Protein AF-A0A967Q6S0-F1 (afdb_monomer)

Solvent-accessible surface area (backbone atoms only — not comparable to full-atom values): 9425 Å² total; per-residue (Å²): 132,86,80,60,53,77,45,54,29,38,46,71,58,96,88,41,61,43,60,38,32,28,33,39,45,99,84,33,24,59,42,81,53,91,55,53,93,46,68,92,48,35,90,38,50,66,50,66,52,70,75,51,29,34,39,37,32,68,74,73,62,86,77,75,73,92,55,101,46,37,41,28,40,37,78,91,48,80,71,39,47,40,70,60,52,51,52,62,31,48,76,73,75,45,47,75,29,26,49,67,69,97,67,92,68,87,41,47,66,35,45,28,21,41,53,36,60,37,92,80,48,49,70,67,55,56,49,50,49,51,50,51,52,48,52,51,55,47,57,64,45,51,64,51,51,58,47,55,50,54,57,71,67,56,74,80,80,76,81,80,129

Mean predicted aligned error: 9.99 Å

Structure (mmCIF, N/CA/C/O backbone):
data_AF-A0A967Q6S0-F1
#
_entry.id   AF-A0A967Q6S0-F1
#
loop_
_atom_site.group_PDB
_atom_site.id
_atom_site.type_symbol
_atom_site.label_atom_id
_atom_site.label_alt_id
_atom_site.label_comp_id
_atom_site.label_asym_id
_atom_site.label_entity_id
_atom_site.label_seq_id
_atom_site.pdbx_PDB_ins_code
_atom_site.Cartn_x
_atom_site.Cartn_y
_atom_site.Cartn_z
_atom_site.occupancy
_atom_site.B_iso_or_equiv
_atom_site.auth_seq_id
_atom_site.auth_comp_id
_atom_site.auth_asym_id
_atom_site.auth_atom_id
_atom_site.pdbx_PDB_model_num
ATOM 1 N N . MET A 1 1 ? 17.896 -11.745 -12.956 1.00 46.12 1 MET A N 1
ATOM 2 C CA . MET A 1 1 ? 16.454 -11.472 -13.146 1.00 46.12 1 MET A CA 1
ATOM 3 C C . MET A 1 1 ? 16.005 -10.560 -12.016 1.00 46.12 1 MET A C 1
ATOM 5 O O . MET A 1 1 ? 16.329 -10.856 -10.870 1.00 46.12 1 MET A O 1
ATOM 9 N N . ALA A 1 2 ? 15.384 -9.418 -12.324 1.00 49.06 2 ALA A N 1
ATOM 10 C CA . ALA A 1 2 ? 14.895 -8.501 -11.297 1.00 49.06 2 ALA A CA 1
ATOM 11 C C . ALA A 1 2 ? 13.760 -9.174 -10.514 1.00 49.06 2 ALA A C 1
ATOM 13 O O . ALA A 1 2 ? 12.850 -9.763 -11.088 1.00 49.06 2 ALA A O 1
ATOM 14 N N . GLU A 1 3 ? 13.842 -9.114 -9.192 1.00 55.25 3 GLU A N 1
ATOM 15 C CA . GLU A 1 3 ? 12.742 -9.519 -8.332 1.00 55.25 3 GLU A CA 1
ATOM 16 C C . GLU A 1 3 ? 11.605 -8.503 -8.453 1.00 55.25 3 GLU A C 1
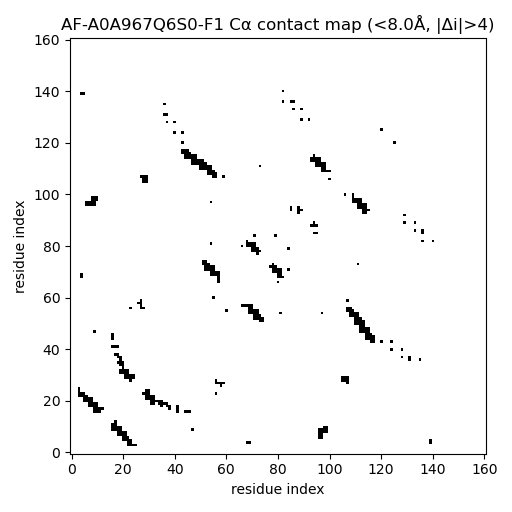ATOM 18 O O . GLU A 1 3 ? 11.838 -7.303 -8.616 1.00 55.25 3 GLU A O 1
ATOM 23 N N . PRO A 1 4 ? 10.378 -9.011 -8.402 1.00 66.56 4 PRO A N 1
ATOM 24 C CA . PRO A 1 4 ? 9.165 -8.281 -8.719 1.00 66.56 4 PRO A CA 1
ATOM 25 C C . PRO A 1 4 ? 8.835 -7.206 -7.676 1.00 66.56 4 PRO A C 1
ATOM 27 O O . PRO A 1 4 ? 9.082 -7.363 -6.480 1.00 66.56 4 PRO A O 1
ATOM 30 N N . VAL A 1 5 ? 8.160 -6.145 -8.095 1.00 74.62 5 VAL A N 1
ATOM 31 C CA . VAL A 1 5 ? 7.620 -5.147 -7.162 1.00 74.62 5 VAL A CA 1
ATOM 32 C C . VAL A 1 5 ? 6.486 -5.757 -6.361 1.00 74.62 5 VAL A C 1
ATOM 34 O O . VAL A 1 5 ? 5.650 -6.452 -6.930 1.00 74.62 5 VAL A O 1
ATOM 37 N N . ARG A 1 6 ? 6.411 -5.454 -5.062 1.00 82.50 6 ARG A N 1
ATOM 38 C CA . ARG A 1 6 ? 5.273 -5.828 -4.219 1.00 82.50 6 ARG A CA 1
ATOM 39 C C . ARG A 1 6 ? 4.467 -4.600 -3.817 1.00 82.50 6 ARG A C 1
ATOM 41 O O . ARG A 1 6 ? 5.027 -3.588 -3.405 1.00 82.50 6 ARG A O 1
ATOM 48 N N . VAL A 1 7 ? 3.147 -4.690 -3.949 1.00 83.94 7 VAL A N 1
ATOM 49 C CA . VAL A 1 7 ? 2.216 -3.585 -3.683 1.00 83.94 7 VAL A CA 1
ATOM 50 C C . VAL A 1 7 ? 1.045 -4.068 -2.821 1.00 83.94 7 VAL A C 1
ATOM 52 O O . VAL A 1 7 ? 0.475 -5.120 -3.116 1.00 83.94 7 VAL A O 1
ATOM 55 N N . PRO A 1 8 ? 0.648 -3.346 -1.758 1.00 88.06 8 PRO A N 1
ATOM 56 C CA . PRO A 1 8 ? -0.565 -3.633 -1.026 1.00 88.06 8 PRO A CA 1
ATOM 57 C C . PRO A 1 8 ? -1.776 -3.127 -1.812 1.00 88.06 8 PRO A C 1
ATOM 59 O O . PRO A 1 8 ? -1.877 -1.948 -2.159 1.00 88.06 8 PRO A O 1
ATOM 62 N N . VAL A 1 9 ? -2.708 -4.036 -2.057 1.00 87.62 9 VAL A N 1
ATOM 63 C CA . VAL A 1 9 ? -3.952 -3.816 -2.784 1.00 87.62 9 VAL A CA 1
ATOM 64 C C . VAL A 1 9 ? -5.123 -3.995 -1.828 1.00 87.62 9 VAL A C 1
ATOM 66 O O . VAL A 1 9 ? -5.226 -5.006 -1.131 1.00 87.62 9 VAL A O 1
ATOM 69 N N . TYR A 1 10 ? -5.998 -3.002 -1.790 1.00 89.50 10 TYR A N 1
ATOM 70 C CA . TYR A 1 10 ? -7.296 -3.052 -1.152 1.00 89.50 10 TYR A CA 1
ATOM 71 C C . TYR A 1 10 ? -8.322 -3.685 -2.082 1.00 89.50 10 TYR A C 1
ATOM 73 O O . TYR A 1 10 ? -8.421 -3.337 -3.259 1.00 89.50 10 TYR A O 1
ATOM 81 N N . SER A 1 11 ? -9.107 -4.591 -1.511 1.00 87.19 11 SER A N 1
ATOM 82 C CA . SER A 1 11 ? -10.282 -5.163 -2.152 1.00 87.19 11 SER A CA 1
ATOM 83 C C . SER A 1 11 ? -11.403 -5.299 -1.130 1.00 87.19 11 SER A C 1
ATOM 85 O O . SER A 1 11 ? -11.166 -5.630 0.040 1.00 87.19 11 SER A O 1
ATOM 87 N N . GLU A 1 12 ? -12.628 -5.057 -1.577 1.00 85.69 12 GLU A N 1
ATOM 88 C CA . GLU A 1 12 ? -13.829 -5.239 -0.778 1.00 85.69 12 GLU A CA 1
ATOM 89 C C . GLU A 1 12 ? -14.668 -6.349 -1.400 1.00 85.69 12 GLU A C 1
ATOM 91 O O . GLU A 1 12 ? -15.132 -6.246 -2.534 1.00 85.69 12 GLU A O 1
ATOM 96 N N . ARG A 1 13 ? -14.853 -7.446 -0.662 1.00 80.44 13 ARG A N 1
ATOM 97 C CA . ARG A 1 13 ? -15.662 -8.578 -1.124 1.00 80.44 13 ARG A CA 1
ATOM 98 C C . ARG A 1 13 ? -16.766 -8.843 -0.122 1.00 80.44 13 ARG A C 1
ATOM 100 O O . ARG A 1 13 ? -16.487 -9.093 1.047 1.00 80.44 13 ARG A O 1
ATOM 107 N N . ASN A 1 14 ? -18.014 -8.811 -0.586 1.00 80.56 14 ASN A N 1
ATOM 108 C CA . ASN A 1 14 ? -19.206 -8.970 0.254 1.00 80.56 14 ASN A CA 1
ATOM 109 C C . ASN A 1 14 ? -19.240 -7.977 1.438 1.00 80.56 14 ASN A C 1
ATOM 111 O O . ASN A 1 14 ? -19.596 -8.362 2.550 1.00 80.56 14 ASN A O 1
ATOM 115 N N . GLY A 1 15 ? -18.805 -6.728 1.225 1.00 78.94 15 GLY A N 1
ATOM 116 C CA . GLY A 1 15 ? -18.762 -5.699 2.274 1.00 78.94 15 GLY A CA 1
ATOM 117 C C . GLY A 1 15 ? -17.651 -5.884 3.315 1.00 78.94 15 GLY A C 1
ATOM 118 O O . GLY A 1 15 ? -17.676 -5.257 4.371 1.00 78.94 15 GLY A O 1
ATOM 119 N N . MET A 1 16 ? -16.699 -6.794 3.073 1.00 82.12 16 MET A N 1
ATOM 120 C CA . MET A 1 16 ? -15.567 -7.018 3.968 1.00 82.12 16 MET A CA 1
ATOM 121 C C . MET A 1 16 ? -14.286 -6.432 3.367 1.00 82.12 16 MET A C 1
ATOM 123 O O . MET A 1 16 ? -13.821 -6.937 2.337 1.00 82.12 16 MET A O 1
ATOM 127 N N . PRO A 1 17 ? -13.676 -5.420 4.015 1.00 85.31 17 PRO A N 1
ATOM 128 C CA . PRO A 1 17 ? -12.412 -4.863 3.566 1.00 85.31 17 PRO A CA 1
ATOM 129 C C . PRO A 1 17 ? -11.283 -5.871 3.769 1.00 85.31 17 PRO A C 1
ATOM 131 O O . PRO A 1 17 ? -11.165 -6.528 4.810 1.00 85.31 17 PRO A O 1
ATOM 134 N N . SER A 1 18 ? -10.410 -5.969 2.775 1.00 84.25 18 SER A N 1
ATOM 135 C CA . SER A 1 18 ? -9.246 -6.842 2.826 1.00 84.25 18 SER A CA 1
ATOM 136 C C . SER A 1 18 ? -8.051 -6.221 2.116 1.00 84.25 18 SER A C 1
ATOM 138 O O . SER A 1 18 ? -8.194 -5.484 1.143 1.00 84.25 18 SER A O 1
ATOM 140 N N . LEU A 1 19 ? -6.860 -6.515 2.640 1.00 85.69 19 LEU A N 1
ATOM 141 C CA . LEU A 1 19 ? -5.590 -6.104 2.054 1.00 85.69 19 LEU A CA 1
ATOM 142 C C . LEU A 1 19 ? -4.827 -7.336 1.580 1.00 85.69 19 LEU A C 1
ATOM 144 O O . LEU A 1 19 ? -4.632 -8.300 2.329 1.00 85.69 19 LEU A O 1
ATOM 148 N N . HIS A 1 20 ? -4.385 -7.282 0.336 1.00 85.50 20 HIS A N 1
ATOM 149 C CA . HIS A 1 20 ? -3.622 -8.316 -0.345 1.00 85.50 20 HIS A CA 1
ATOM 150 C C . HIS A 1 20 ? -2.307 -7.740 -0.839 1.00 85.50 20 HIS A C 1
ATOM 152 O O . HIS A 1 20 ? -2.194 -6.535 -1.022 1.00 85.50 20 HIS A O 1
ATOM 158 N N . ILE A 1 21 ? -1.311 -8.591 -1.055 1.00 85.81 21 ILE A N 1
ATOM 159 C CA . ILE A 1 21 ? -0.087 -8.178 -1.736 1.00 85.81 21 ILE A CA 1
ATOM 160 C C . ILE A 1 21 ? -0.178 -8.640 -3.181 1.00 85.81 21 ILE A C 1
ATOM 162 O O . ILE A 1 21 ? -0.526 -9.787 -3.452 1.00 85.81 21 ILE A O 1
ATOM 166 N N . PHE A 1 22 ? 0.097 -7.737 -4.110 1.00 84.94 22 PHE A N 1
ATOM 167 C CA . PHE A 1 22 ? 0.273 -8.056 -5.517 1.00 84.94 22 PHE A CA 1
ATOM 168 C C . PHE A 1 22 ? 1.750 -7.927 -5.864 1.00 84.94 22 PHE A C 1
ATOM 170 O O . PHE A 1 22 ? 2.485 -7.168 -5.235 1.00 84.94 22 PHE A O 1
ATOM 177 N N . ARG A 1 23 ? 2.170 -8.704 -6.852 1.00 85.44 23 ARG A N 1
ATOM 178 C CA . ARG A 1 23 ? 3.525 -8.829 -7.360 1.00 85.44 23 ARG A CA 1
ATOM 179 C C . ARG A 1 23 ? 3.532 -8.392 -8.823 1.00 85.44 23 ARG A C 1
ATOM 181 O O . ARG A 1 23 ? 2.720 -8.898 -9.589 1.00 85.44 23 ARG A O 1
ATOM 188 N N . GLU A 1 24 ? 4.446 -7.513 -9.216 1.00 80.06 24 GLU A N 1
ATOM 189 C CA . GLU A 1 24 ? 4.679 -7.197 -10.629 1.00 80.06 24 GLU A CA 1
ATOM 190 C C . GLU A 1 24 ? 5.310 -8.404 -11.347 1.00 80.06 24 GLU A C 1
ATOM 192 O O . GLU A 1 24 ? 6.270 -9.002 -10.860 1.00 80.06 24 GLU A O 1
ATOM 197 N N . THR A 1 25 ? 4.757 -8.813 -12.478 1.00 80.56 25 THR A N 1
ATOM 198 C CA . THR A 1 25 ? 5.232 -9.923 -13.309 1.00 80.56 25 THR A CA 1
ATOM 199 C C . THR A 1 25 ? 6.146 -9.420 -14.427 1.00 80.56 25 THR A C 1
ATOM 201 O O . THR A 1 25 ? 6.282 -8.221 -14.665 1.00 80.56 25 THR A O 1
ATOM 204 N N . GLU A 1 26 ? 6.822 -10.344 -15.112 1.00 74.69 26 GLU A N 1
ATOM 205 C CA . GLU A 1 26 ? 7.812 -10.021 -16.153 1.00 74.69 26 GLU A CA 1
ATOM 206 C C . GLU A 1 26 ? 7.214 -9.352 -17.400 1.00 74.69 26 GLU A C 1
ATOM 208 O O . GLU A 1 26 ? 7.959 -8.792 -18.195 1.00 74.69 26 GLU A O 1
ATOM 213 N N . ASP A 1 27 ? 5.892 -9.381 -17.559 1.00 71.38 27 ASP A N 1
ATOM 214 C CA . ASP A 1 27 ? 5.128 -8.707 -18.615 1.00 71.38 27 ASP A CA 1
ATOM 215 C C . ASP A 1 27 ? 4.599 -7.320 -18.188 1.00 71.38 27 ASP A C 1
ATOM 217 O O . ASP A 1 27 ? 3.786 -6.722 -18.895 1.00 71.38 27 ASP A O 1
ATOM 221 N N . GLY A 1 28 ? 5.015 -6.814 -17.018 1.00 68.31 28 GLY A N 1
ATOM 222 C CA . GLY A 1 28 ? 4.623 -5.489 -16.528 1.00 68.31 28 GLY A CA 1
ATOM 223 C C . GLY A 1 28 ? 3.200 -5.433 -15.969 1.00 68.31 28 GLY A C 1
ATOM 224 O O . GLY A 1 28 ? 2.597 -4.358 -15.905 1.00 68.31 28 GLY A O 1
ATOM 225 N N . THR A 1 29 ? 2.643 -6.581 -15.578 1.00 75.25 29 THR A N 1
ATOM 226 C CA . THR A 1 29 ? 1.322 -6.664 -14.940 1.00 75.25 29 THR A CA 1
ATOM 227 C C . THR A 1 29 ? 1.422 -6.975 -13.454 1.00 75.25 29 THR A C 1
ATOM 229 O O . THR A 1 29 ? 2.488 -7.320 -12.961 1.00 75.25 29 THR A O 1
ATOM 232 N N . PHE A 1 30 ? 0.338 -6.804 -12.694 1.00 77.75 30 PHE A N 1
ATOM 233 C CA . PHE A 1 30 ? 0.318 -7.116 -11.262 1.00 77.75 30 PHE A CA 1
ATOM 234 C C . PHE A 1 30 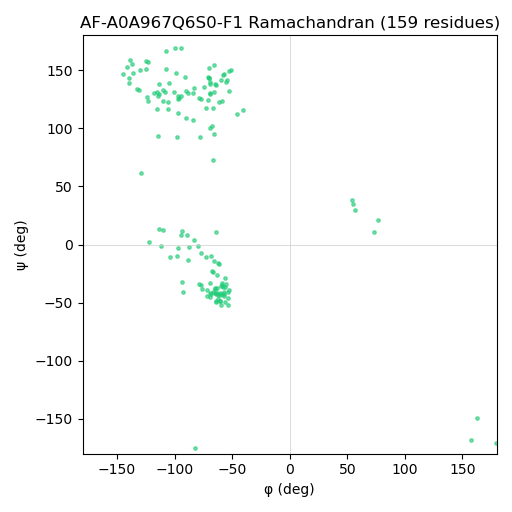? -0.552 -8.341 -10.970 1.00 77.75 30 PHE A C 1
ATOM 236 O O . PHE A 1 30 ? -1.750 -8.343 -11.247 1.00 77.75 30 PHE A O 1
ATOM 243 N N . ALA A 1 31 ? 0.036 -9.359 -10.340 1.00 81.06 31 ALA A N 1
ATOM 244 C CA . ALA A 1 31 ? -0.637 -10.591 -9.942 1.00 81.06 31 ALA A CA 1
ATOM 245 C C . ALA A 1 31 ? -0.721 -10.723 -8.415 1.00 81.06 31 ALA A C 1
ATOM 247 O O . ALA A 1 31 ? 0.241 -10.461 -7.695 1.00 81.06 31 ALA A O 1
ATOM 248 N N . ARG A 1 32 ? -1.866 -11.174 -7.900 1.00 82.56 32 ARG A N 1
ATOM 249 C CA . ARG A 1 32 ? -2.074 -11.402 -6.464 1.00 82.56 32 ARG A CA 1
ATOM 250 C C . ARG A 1 32 ? -1.153 -12.501 -5.920 1.00 82.56 32 ARG A C 1
ATOM 252 O O . ARG A 1 32 ? -1.031 -13.566 -6.519 1.00 82.56 32 ARG A O 1
ATOM 259 N N . THR A 1 33 ? -0.572 -12.283 -4.743 1.00 82.94 33 THR A N 1
ATOM 260 C CA . THR A 1 33 ? 0.218 -13.285 -4.014 1.00 82.94 33 THR A CA 1
ATOM 261 C C . THR A 1 33 ? -0.598 -13.962 -2.906 1.00 82.94 33 THR A C 1
ATOM 263 O O . THR A 1 33 ? -1.702 -13.537 -2.550 1.00 82.94 33 THR A O 1
ATOM 266 N N . ALA A 1 34 ? -0.044 -15.035 -2.334 1.00 79.06 34 ALA A N 1
ATOM 267 C CA . ALA A 1 34 ? -0.600 -15.691 -1.149 1.00 79.06 34 ALA A CA 1
ATOM 268 C C . ALA A 1 34 ? -0.303 -14.932 0.162 1.00 79.06 34 ALA A C 1
ATOM 270 O O . ALA A 1 34 ? -0.828 -15.299 1.215 1.00 79.06 34 ALA A O 1
ATOM 271 N N . GLU A 1 35 ? 0.525 -13.882 0.125 1.00 78.06 35 GLU A N 1
ATOM 272 C CA . GLU A 1 35 ? 0.930 -13.138 1.316 1.00 78.06 35 GLU A CA 1
ATOM 273 C C . GLU A 1 35 ? -0.249 -12.337 1.889 1.00 78.06 35 GLU A C 1
ATOM 275 O O . GLU A 1 35 ? -0.935 -11.585 1.192 1.00 78.06 35 GLU A O 1
ATOM 280 N N . GLN A 1 36 ? -0.475 -12.479 3.198 1.00 74.00 36 GLN A N 1
ATOM 281 C CA . GLN A 1 36 ? -1.513 -11.747 3.930 1.00 74.00 36 GLN A CA 1
ATOM 282 C C . GLN A 1 36 ? -0.943 -11.080 5.192 1.00 74.00 36 GLN A C 1
ATOM 284 O O . GLN A 1 36 ? -1.386 -11.385 6.305 1.00 74.00 36 GLN A O 1
ATOM 289 N N . PRO A 1 37 ? 0.018 -10.147 5.055 1.00 70.62 37 PRO A N 1
ATOM 290 C CA . PRO A 1 37 ? 0.678 -9.516 6.202 1.00 70.62 37 PRO A CA 1
ATOM 291 C C . PRO A 1 37 ? -0.292 -8.730 7.104 1.00 70.62 37 PRO A C 1
ATOM 293 O O . PRO A 1 37 ? 0.018 -8.460 8.262 1.00 70.62 37 PRO A O 1
ATOM 296 N N . PHE A 1 38 ? -1.493 -8.412 6.606 1.00 75.62 38 PHE A N 1
ATOM 297 C CA . PHE A 1 38 ? -2.498 -7.599 7.296 1.00 75.62 38 PHE A CA 1
ATOM 298 C C . PHE A 1 38 ? -3.745 -8.377 7.753 1.00 75.62 38 PHE A C 1
ATOM 300 O O . PHE A 1 38 ? -4.735 -7.763 8.152 1.00 75.62 38 PHE A O 1
ATOM 307 N N . ARG A 1 39 ? -3.731 -9.720 7.732 1.00 74.88 39 ARG A N 1
ATOM 308 C CA . ARG A 1 39 ? -4.918 -10.552 8.030 1.00 74.88 39 ARG A CA 1
ATOM 309 C C . ARG A 1 39 ? -5.583 -10.223 9.374 1.00 74.88 39 ARG A C 1
ATOM 311 O O . ARG A 1 39 ? -6.806 -10.178 9.454 1.00 74.88 39 ARG A O 1
ATOM 318 N N . GLY A 1 40 ? -4.784 -9.969 10.413 1.00 74.06 40 GLY A N 1
ATOM 319 C CA . GLY A 1 40 ? -5.264 -9.632 11.761 1.00 74.06 40 GLY A CA 1
ATOM 320 C C . GLY A 1 40 ? -5.705 -8.176 11.948 1.00 74.06 40 GLY A C 1
ATOM 321 O O . GLY A 1 40 ? -6.111 -7.800 13.041 1.00 74.06 40 GLY A O 1
ATOM 322 N N . LEU A 1 41 ? -5.601 -7.345 10.910 1.00 75.94 41 LEU A N 1
ATOM 323 C CA . LEU A 1 41 ? -5.890 -5.910 10.970 1.00 75.94 41 LEU A CA 1
ATOM 324 C C . LEU A 1 41 ? -7.136 -5.524 10.164 1.00 75.94 41 LEU A C 1
ATOM 326 O O . LEU A 1 41 ? -7.542 -4.366 10.208 1.00 75.94 41 LEU A O 1
ATOM 330 N N . LYS A 1 42 ? -7.780 -6.489 9.491 1.00 78.06 42 LYS A N 1
ATOM 331 C CA . LYS A 1 42 ? -8.990 -6.274 8.679 1.00 78.06 42 LYS A CA 1
ATOM 332 C C . LYS A 1 42 ? -10.103 -5.552 9.445 1.00 78.06 42 LYS A C 1
ATOM 334 O O . LYS A 1 42 ? -10.721 -4.639 8.916 1.00 78.06 42 LYS A O 1
ATOM 339 N N . ASP A 1 43 ? -10.292 -5.884 10.724 1.00 82.69 43 ASP A N 1
ATOM 340 C CA . ASP A 1 43 ? -11.398 -5.355 11.531 1.00 82.69 43 ASP A CA 1
ATOM 341 C C . ASP A 1 43 ? -11.192 -3.884 11.916 1.00 82.69 43 ASP A C 1
ATOM 343 O O . ASP A 1 43 ? -12.108 -3.245 12.432 1.00 82.69 43 ASP A O 1
ATOM 347 N N . GLN A 1 44 ? -9.992 -3.353 11.677 1.00 86.00 44 GLN A N 1
ATOM 348 C CA . GLN A 1 44 ? -9.598 -1.974 11.957 1.00 86.00 44 GLN A CA 1
ATOM 349 C C . GLN A 1 44 ? -9.689 -1.085 10.714 1.00 86.00 44 GLN A C 1
ATOM 351 O O . GLN A 1 44 ? -9.563 0.133 10.829 1.00 86.00 44 GLN A O 1
ATOM 356 N N . ILE A 1 45 ? -9.901 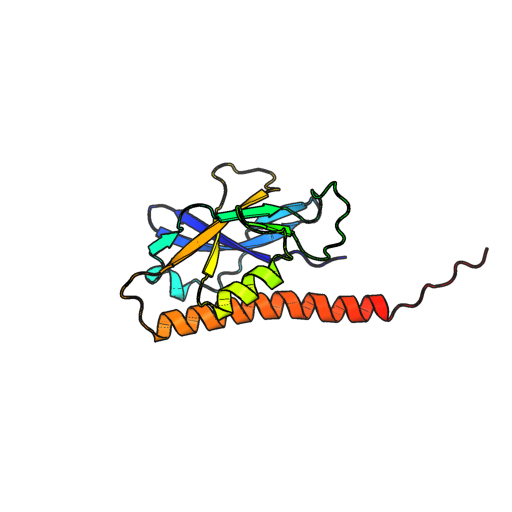-1.683 9.542 1.00 87.81 45 ILE A N 1
ATOM 357 C CA . ILE A 1 45 ? -10.055 -0.975 8.277 1.00 87.81 45 ILE A CA 1
ATOM 358 C C . ILE A 1 45 ? -11.512 -0.540 8.153 1.00 87.81 45 ILE A C 1
ATOM 360 O O . ILE A 1 45 ? -12.432 -1.325 8.377 1.00 87.81 45 ILE A O 1
ATOM 364 N N . GLU A 1 46 ? -11.705 0.733 7.834 1.00 89.94 46 GLU A N 1
ATOM 365 C CA . GLU A 1 46 ? -13.008 1.307 7.502 1.00 89.94 46 GLU A CA 1
ATOM 366 C C . GLU A 1 46 ? -13.243 1.254 5.993 1.00 89.94 46 GLU A C 1
ATOM 368 O O . GLU A 1 46 ? -14.324 0.888 5.553 1.00 89.94 46 GLU A O 1
ATOM 373 N N . GLY A 1 47 ? -12.204 1.537 5.206 1.00 89.62 47 GLY A N 1
ATOM 374 C CA . GLY A 1 47 ? -12.269 1.524 3.751 1.00 89.62 47 GLY A CA 1
ATOM 375 C C . GLY A 1 47 ? -11.093 2.273 3.142 1.00 89.62 47 GLY A C 1
ATOM 376 O O . GLY A 1 47 ? -10.007 2.335 3.725 1.00 89.62 47 GLY A O 1
ATOM 377 N N . ILE A 1 48 ? -11.322 2.872 1.980 1.00 91.94 48 ILE A N 1
ATOM 378 C CA . ILE A 1 48 ? -10.364 3.728 1.280 1.00 91.94 48 ILE A CA 1
ATOM 379 C C . ILE A 1 48 ? -10.988 5.094 0.987 1.00 91.94 48 ILE A C 1
ATOM 381 O O . ILE A 1 48 ? -12.204 5.216 0.877 1.00 91.94 48 ILE A O 1
ATOM 385 N N . GLY A 1 49 ? -10.156 6.131 0.913 1.00 89.38 49 GLY A N 1
ATOM 386 C CA . GLY A 1 49 ? -10.581 7.462 0.482 1.00 89.38 49 GLY A CA 1
ATOM 387 C C . GLY A 1 49 ? -10.624 7.615 -1.039 1.00 89.38 49 GLY A C 1
ATOM 388 O O . GLY A 1 49 ? -10.346 6.673 -1.784 1.00 89.38 49 GLY A O 1
ATOM 389 N N . GLU A 1 50 ? -10.906 8.841 -1.481 1.00 88.75 50 GLU A N 1
ATOM 390 C CA . GLU A 1 50 ? -10.786 9.262 -2.882 1.00 88.75 50 GLU A CA 1
ATOM 391 C C . GLU A 1 50 ? -9.400 8.916 -3.467 1.00 88.75 50 GLU A C 1
ATOM 393 O O . GLU A 1 50 ? -8.410 8.852 -2.718 1.00 88.75 50 GLU A O 1
ATOM 398 N N . PRO A 1 51 ? -9.310 8.660 -4.786 1.00 88.44 51 PRO A N 1
ATOM 399 C CA . PRO A 1 51 ? -8.030 8.455 -5.449 1.00 88.44 51 PRO A CA 1
ATOM 400 C C . PRO A 1 51 ? -7.157 9.702 -5.289 1.00 88.44 51 PRO A C 1
ATOM 402 O O . PRO A 1 51 ? -7.637 10.829 -5.310 1.00 88.44 51 PRO A O 1
ATOM 405 N N . VAL A 1 52 ? -5.860 9.485 -5.093 1.00 88.56 52 VAL A N 1
ATOM 406 C CA . VAL A 1 52 ? -4.866 10.559 -4.916 1.00 88.56 52 VAL A CA 1
ATOM 407 C C . VAL A 1 52 ? -3.743 10.494 -5.950 1.00 88.56 52 VAL A C 1
ATOM 409 O O . VAL A 1 52 ? -2.772 11.249 -5.867 1.00 88.56 52 VAL A O 1
ATOM 412 N N . GLY A 1 53 ? -3.823 9.542 -6.878 1.00 86.69 53 GLY A N 1
ATOM 413 C CA . GLY A 1 53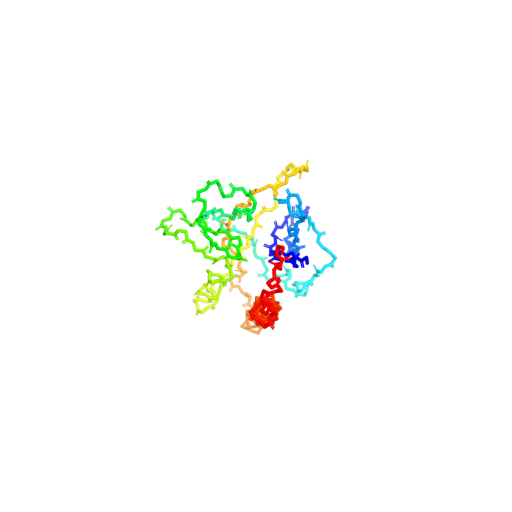 ? -2.811 9.289 -7.892 1.00 86.69 53 GLY A CA 1
ATOM 414 C C . GLY A 1 53 ? -2.870 7.876 -8.450 1.00 86.69 53 GLY A C 1
ATOM 415 O O . GLY A 1 53 ? -3.801 7.114 -8.185 1.00 86.69 53 GLY A O 1
ATOM 416 N N . GLU A 1 54 ? -1.830 7.508 -9.189 1.00 86.31 54 GLU A N 1
ATOM 417 C CA . GLU A 1 54 ? -1.708 6.193 -9.817 1.00 86.31 54 GLU A CA 1
ATOM 418 C C . GLU A 1 54 ? -0.299 5.621 -9.639 1.00 86.31 54 GLU A C 1
ATOM 420 O O . GLU A 1 54 ? 0.693 6.354 -9.605 1.00 86.31 54 GLU A O 1
ATOM 425 N N . LEU A 1 55 ? -0.216 4.295 -9.530 1.00 83.50 55 LEU A N 1
ATOM 426 C CA . LEU A 1 55 ? 1.016 3.539 -9.700 1.00 83.50 55 LEU A CA 1
ATOM 427 C C . LEU A 1 55 ? 1.076 3.005 -11.131 1.00 83.50 55 LEU A C 1
ATOM 429 O O . LEU A 1 55 ? 0.154 2.324 -11.589 1.00 83.50 55 LEU A O 1
ATOM 433 N N . ILE A 1 56 ? 2.189 3.282 -11.800 1.00 77.38 56 ILE A N 1
ATOM 434 C CA . ILE A 1 56 ? 2.477 2.826 -13.157 1.00 77.38 56 ILE A CA 1
ATOM 435 C C . ILE A 1 56 ? 3.574 1.758 -13.079 1.00 77.38 56 ILE A C 1
ATOM 437 O O . ILE A 1 56 ? 4.587 1.956 -12.401 1.00 77.38 56 ILE A O 1
ATOM 441 N N . SER A 1 57 ? 3.360 0.624 -13.757 1.00 71.12 57 SER A N 1
ATOM 442 C CA . SER A 1 57 ? 4.367 -0.438 -13.903 1.00 71.12 57 SER A CA 1
ATOM 443 C C . SER A 1 57 ? 5.692 0.111 -14.443 1.00 71.12 57 SER A C 1
ATOM 445 O O . SER A 1 57 ? 5.708 1.033 -15.263 1.00 71.12 57 SER A O 1
ATOM 447 N N . ARG A 1 58 ? 6.803 -0.519 -14.043 1.00 67.44 58 ARG A N 1
ATOM 448 C CA . ARG A 1 58 ? 8.152 -0.191 -14.532 1.00 67.44 58 ARG A CA 1
ATOM 449 C C . ARG A 1 58 ? 8.269 -0.278 -16.058 1.00 67.44 58 ARG A C 1
ATOM 451 O O . ARG A 1 58 ? 9.076 0.434 -16.640 1.00 67.44 58 ARG A O 1
ATOM 458 N N . GLN A 1 59 ? 7.480 -1.133 -16.710 1.00 61.56 59 GLN A N 1
ATOM 459 C CA . GLN A 1 59 ? 7.601 -1.406 -18.148 1.00 61.56 59 GLN A CA 1
ATOM 460 C C . GLN A 1 59 ? 6.788 -0.462 -19.045 1.00 61.56 59 GLN A C 1
ATOM 462 O O . GLN A 1 59 ? 6.994 -0.437 -20.256 1.00 61.56 59 GLN A O 1
ATOM 467 N N . SER A 1 60 ? 5.859 0.315 -18.479 1.00 53.69 60 SER A N 1
ATOM 468 C CA . SER A 1 60 ? 4.978 1.200 -19.256 1.00 53.69 60 SER A CA 1
ATOM 469 C C . SER A 1 60 ? 5.464 2.654 -19.318 1.00 53.69 60 SER A C 1
ATOM 471 O O . SER A 1 60 ? 4.816 3.469 -19.985 1.00 53.69 60 SER A O 1
ATOM 473 N N . ASP A 1 61 ? 6.560 3.006 -18.643 1.00 55.44 61 ASP A N 1
ATOM 474 C CA . ASP A 1 61 ? 7.109 4.362 -18.695 1.00 55.44 61 ASP A CA 1
ATOM 475 C C . ASP A 1 61 ? 7.888 4.572 -20.005 1.00 55.44 61 ASP A C 1
ATOM 477 O O . ASP A 1 61 ? 9.068 4.247 -20.129 1.00 55.44 61 ASP A O 1
ATOM 481 N N . ARG A 1 62 ? 7.194 5.096 -21.025 1.00 48.25 62 ARG A N 1
ATOM 482 C CA . ARG A 1 62 ? 7.776 5.442 -22.335 1.00 48.25 62 ARG A CA 1
ATOM 483 C C . ARG A 1 62 ? 8.753 6.623 -22.267 1.00 48.25 62 ARG A C 1
ATOM 485 O O . ARG A 1 62 ? 9.427 6.884 -23.258 1.00 48.25 62 ARG A O 1
ATOM 492 N N . GLU A 1 63 ? 8.840 7.339 -21.143 1.00 48.69 63 GLU A N 1
ATOM 493 C CA . GLU A 1 63 ? 9.642 8.564 -21.026 1.00 48.69 63 GLU A CA 1
ATOM 494 C C . GLU A 1 63 ? 11.066 8.353 -20.495 1.00 48.69 63 GLU A C 1
ATOM 496 O O . GLU A 1 63 ? 11.758 9.332 -20.232 1.00 48.69 63 GLU A O 1
ATOM 501 N N . SER A 1 64 ? 11.564 7.114 -20.401 1.00 43.47 64 SER A N 1
ATOM 502 C CA . SER A 1 64 ? 12.984 6.853 -20.083 1.00 43.47 64 SER A CA 1
ATOM 503 C C . SER A 1 64 ? 13.450 7.522 -18.779 1.00 43.47 64 SER A C 1
ATOM 505 O O . SER A 1 64 ? 14.582 7.991 -18.676 1.00 43.47 64 SER A O 1
ATOM 507 N N . ARG A 1 65 ? 12.578 7.619 -17.768 1.00 51.69 65 ARG A N 1
ATOM 508 C CA . ARG A 1 65 ? 12.994 8.050 -16.432 1.00 51.69 65 ARG A CA 1
ATOM 509 C C . ARG A 1 65 ? 13.520 6.811 -15.717 1.00 51.69 65 ARG A C 1
ATOM 511 O O . ARG A 1 65 ? 12.736 5.932 -15.375 1.00 51.69 65 ARG A O 1
ATOM 518 N N . GLU A 1 66 ? 14.837 6.712 -15.543 1.00 48.16 66 GLU A N 1
ATOM 519 C CA . GLU A 1 66 ? 15.508 5.573 -14.898 1.00 48.16 66 GLU A CA 1
ATOM 520 C C . GLU A 1 66 ? 15.165 5.485 -13.402 1.00 48.16 66 GLU A C 1
ATOM 522 O O . GLU A 1 66 ? 15.963 5.786 -12.515 1.00 48.16 66 GLU A O 1
ATOM 527 N N . TRP A 1 67 ? 13.944 5.070 -13.087 1.00 50.50 67 TRP A N 1
ATOM 528 C CA . TRP A 1 67 ? 13.586 4.649 -11.747 1.00 50.50 67 TRP A CA 1
ATOM 529 C C . TRP A 1 67 ? 13.685 3.128 -11.718 1.00 50.50 67 TRP A C 1
ATOM 531 O O . TRP A 1 67 ? 12.876 2.428 -12.318 1.00 50.50 67 TRP A O 1
ATOM 541 N N . GLY A 1 68 ? 14.634 2.584 -10.954 1.00 56.03 68 GLY A N 1
ATOM 542 C CA . GLY A 1 68 ? 14.714 1.139 -10.683 1.00 56.03 68 GLY A CA 1
ATOM 543 C C . GLY A 1 68 ? 13.511 0.573 -9.900 1.00 56.03 68 GLY A C 1
ATOM 544 O O . GLY A 1 68 ? 13.570 -0.557 -9.428 1.00 56.03 68 GLY A O 1
ATOM 545 N N . THR A 1 69 ? 12.436 1.356 -9.730 1.00 59.53 69 THR A N 1
ATOM 546 C CA . THR A 1 69 ? 11.204 1.091 -8.964 1.00 59.53 69 THR A CA 1
ATOM 547 C C . THR A 1 69 ? 10.002 1.651 -9.725 1.00 59.53 69 THR A C 1
ATOM 549 O O . THR A 1 69 ? 10.191 2.611 -10.467 1.00 59.53 69 THR A O 1
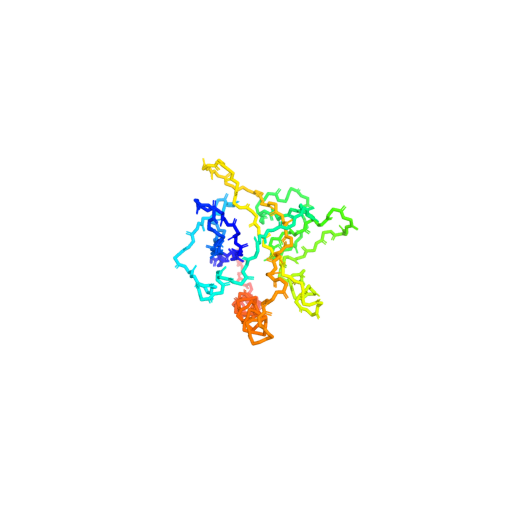ATOM 552 N N . PRO A 1 70 ? 8.779 1.112 -9.566 1.00 67.69 70 PRO A N 1
ATOM 553 C CA . PRO A 1 70 ? 7.631 1.658 -10.269 1.00 67.69 70 PRO A CA 1
ATOM 554 C C . PRO A 1 70 ? 7.325 3.072 -9.784 1.00 67.69 70 PRO A C 1
ATOM 556 O O . PRO A 1 70 ? 7.650 3.466 -8.653 1.00 67.69 70 PRO A O 1
ATOM 559 N N . THR A 1 71 ? 6.698 3.829 -10.673 1.00 73.56 71 THR A N 1
ATOM 560 C CA . THR A 1 71 ? 6.503 5.265 -10.514 1.00 73.56 71 THR A CA 1
ATOM 561 C C . THR A 1 71 ? 5.120 5.532 -9.944 1.00 73.56 71 THR A C 1
ATOM 563 O O . THR A 1 71 ? 4.113 5.116 -10.516 1.00 73.56 71 THR A O 1
ATOM 566 N N . VAL A 1 72 ? 5.064 6.257 -8.827 1.00 78.12 72 VAL A N 1
ATOM 567 C CA . VAL A 1 72 ? 3.820 6.868 -8.354 1.00 78.12 72 VAL A CA 1
ATOM 568 C C . VAL A 1 72 ? 3.710 8.256 -8.939 1.00 78.12 72 VAL A C 1
ATOM 570 O O . VAL A 1 72 ? 4.643 9.054 -8.821 1.00 78.12 72 VAL A O 1
ATOM 573 N N . VAL A 1 73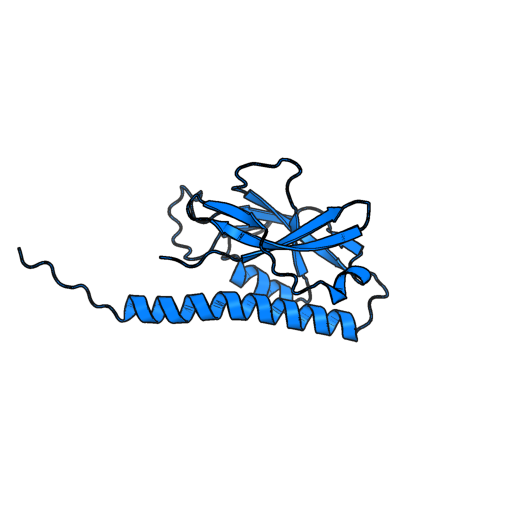 ? 2.543 8.558 -9.490 1.00 79.69 73 VAL A N 1
ATOM 574 C CA . VAL A 1 73 ? 2.158 9.893 -9.939 1.00 79.69 73 VAL A CA 1
ATOM 575 C C . VAL A 1 73 ? 1.002 10.368 -9.057 1.00 79.69 73 VAL A C 1
ATOM 577 O O . VAL A 1 73 ? -0.147 10.017 -9.325 1.00 79.69 73 VAL A O 1
ATOM 580 N N . PRO A 1 74 ? 1.272 11.101 -7.959 1.00 76.62 74 PRO A N 1
ATOM 581 C CA . PRO A 1 74 ? 0.215 11.719 -7.167 1.00 76.62 74 PRO A CA 1
ATOM 582 C C . PRO A 1 74 ? -0.401 12.891 -7.943 1.00 76.62 74 PRO A C 1
ATOM 584 O O . PRO A 1 74 ? 0.333 13.631 -8.591 1.00 76.62 74 PRO A O 1
ATOM 587 N N . GLU A 1 75 ? -1.711 13.116 -7.829 1.00 72.69 75 GLU A N 1
ATOM 588 C CA . GLU A 1 75 ? -2.441 14.124 -8.629 1.00 72.69 75 GLU A CA 1
ATOM 589 C C . GLU A 1 75 ? -1.858 15.544 -8.529 1.00 72.69 75 GLU A C 1
ATOM 591 O O . GLU A 1 75 ? -1.851 16.290 -9.505 1.00 72.69 75 GLU A O 1
ATOM 596 N N . CYS A 1 76 ? -1.321 15.909 -7.362 1.00 68.50 76 CYS A N 1
ATOM 597 C CA . CYS A 1 76 ? -0.827 17.259 -7.075 1.00 68.50 76 CYS A CA 1
ATOM 598 C C . CYS A 1 76 ? 0.697 17.334 -6.871 1.00 68.50 76 CYS A C 1
ATOM 600 O O . CYS A 1 76 ? 1.198 18.324 -6.329 1.00 68.50 76 CYS A O 1
ATOM 602 N N . HIS A 1 77 ? 1.455 16.292 -7.229 1.00 70.25 77 HIS A N 1
ATOM 603 C CA . HIS A 1 77 ? 2.893 16.236 -6.956 1.00 70.25 77 HIS A CA 1
ATOM 604 C C . HIS A 1 77 ? 3.702 15.670 -8.121 1.00 70.25 77 HIS A C 1
ATOM 606 O O . HIS A 1 77 ? 3.204 14.925 -8.957 1.00 70.25 77 HIS A O 1
ATOM 612 N N . ALA A 1 78 ? 4.997 15.995 -8.135 1.00 74.75 78 ALA A N 1
ATOM 613 C CA . ALA A 1 78 ? 5.937 15.360 -9.047 1.00 74.75 78 ALA A CA 1
ATOM 614 C C . ALA A 1 78 ? 5.956 13.839 -8.835 1.00 74.75 78 ALA A C 1
ATOM 616 O O . ALA A 1 78 ? 5.827 13.356 -7.704 1.00 74.75 78 ALA A O 1
ATOM 617 N N . ALA A 1 79 ? 6.161 13.109 -9.930 1.00 73.75 79 ALA A N 1
ATOM 618 C CA . ALA A 1 79 ? 6.335 11.667 -9.910 1.00 73.75 79 ALA A CA 1
ATOM 619 C C . ALA A 1 79 ? 7.487 11.263 -8.972 1.00 73.75 79 ALA A C 1
ATOM 621 O O . ALA A 1 79 ? 8.529 11.924 -8.926 1.00 73.75 79 ALA A O 1
ATOM 622 N N . LYS A 1 80 ? 7.300 10.182 -8.213 1.00 75.44 80 LYS A N 1
ATOM 623 C CA . LYS A 1 80 ? 8.286 9.672 -7.250 1.00 75.44 80 LYS A CA 1
ATOM 624 C C . LYS A 1 80 ? 8.386 8.154 -7.328 1.00 75.44 80 LYS A C 1
ATOM 626 O O . LYS A 1 80 ? 7.417 7.475 -7.659 1.00 75.44 80 LYS A O 1
ATOM 631 N N . SER A 1 81 ? 9.538 7.625 -6.916 1.00 78.19 81 SER A N 1
ATOM 632 C CA . SER A 1 81 ? 9.688 6.201 -6.597 1.00 78.19 81 SER A CA 1
ATOM 633 C C . SER A 1 81 ? 8.621 5.764 -5.589 1.00 78.19 81 SER A C 1
ATOM 635 O O . SER A 1 81 ? 8.431 6.411 -4.551 1.00 78.19 81 SER A O 1
ATOM 637 N N . TYR A 1 82 ? 7.954 4.649 -5.882 1.00 82.25 82 TYR A N 1
ATOM 638 C CA . TYR A 1 82 ? 6.879 4.102 -5.060 1.00 82.25 82 TYR A CA 1
ATOM 639 C C . TYR A 1 82 ? 7.264 3.885 -3.593 1.00 82.25 82 TYR A C 1
ATOM 641 O O . TYR A 1 82 ? 6.595 4.392 -2.690 1.00 82.25 82 TYR A O 1
ATOM 649 N N . TYR A 1 83 ? 8.369 3.185 -3.328 1.00 79.69 83 TYR A N 1
ATOM 650 C CA . TYR A 1 83 ? 8.775 2.885 -1.953 1.00 79.69 83 TYR A CA 1
ATOM 651 C C . TYR A 1 83 ? 9.226 4.135 -1.197 1.00 79.69 83 TYR A C 1
ATOM 653 O O . TYR A 1 83 ? 8.968 4.262 0.002 1.00 79.69 83 TYR A O 1
ATOM 661 N N . ARG A 1 84 ? 9.835 5.105 -1.895 1.00 80.25 84 ARG A N 1
ATOM 662 C CA . ARG A 1 84 ? 10.142 6.414 -1.306 1.00 80.25 84 ARG A CA 1
ATOM 663 C C . ARG A 1 84 ? 8.864 7.138 -0.894 1.00 80.25 84 ARG A C 1
ATOM 665 O O . ARG A 1 84 ? 8.787 7.624 0.231 1.00 80.25 84 ARG A O 1
ATOM 672 N N . PHE A 1 85 ? 7.862 7.171 -1.773 1.00 85.00 85 PHE A N 1
ATOM 673 C CA . PHE A 1 85 ? 6.560 7.751 -1.458 1.00 85.00 85 PHE A CA 1
ATOM 674 C C . PHE A 1 85 ? 5.948 7.086 -0.217 1.00 85.00 85 PHE A C 1
ATOM 676 O O . PHE A 1 85 ? 5.584 7.790 0.722 1.00 85.00 85 PHE A O 1
ATOM 683 N N . LEU A 1 86 ? 5.905 5.750 -0.152 1.00 84.94 86 LEU A N 1
ATOM 684 C CA . LEU A 1 86 ? 5.342 5.044 1.003 1.00 84.94 86 LEU A CA 1
ATOM 685 C C . LEU A 1 86 ? 6.050 5.386 2.321 1.00 84.94 86 LEU A C 1
ATOM 687 O O . LEU A 1 86 ? 5.373 5.619 3.321 1.00 84.94 86 LEU A O 1
ATOM 691 N N . ARG A 1 87 ? 7.388 5.464 2.335 1.00 83.75 87 ARG A N 1
ATOM 692 C CA . ARG A 1 87 ? 8.146 5.852 3.538 1.00 83.75 87 ARG A CA 1
ATOM 693 C C . ARG A 1 87 ? 7.792 7.255 4.023 1.00 83.75 87 ARG A C 1
ATOM 695 O O . ARG A 1 87 ? 7.473 7.421 5.198 1.00 83.75 87 ARG A O 1
ATOM 702 N N . GLU A 1 88 ? 7.774 8.231 3.114 1.00 85.94 88 GLU A N 1
ATOM 703 C CA . GLU A 1 88 ? 7.407 9.620 3.430 1.00 85.94 88 GLU A CA 1
ATOM 704 C C . GLU A 1 88 ? 5.988 9.705 4.029 1.00 85.94 88 GLU A C 1
ATOM 706 O O . GLU A 1 88 ? 5.725 10.502 4.931 1.00 85.94 88 GLU A O 1
ATOM 711 N N . GLN A 1 89 ? 5.055 8.870 3.558 1.00 87.88 89 GLN A N 1
ATOM 712 C CA . GLN A 1 89 ? 3.689 8.837 4.089 1.00 87.88 89 GLN A CA 1
ATOM 713 C C . GLN A 1 89 ? 3.580 8.110 5.437 1.00 87.88 89 GLN A C 1
ATOM 715 O O . GLN A 1 89 ? 2.820 8.550 6.304 1.00 87.88 89 GLN A O 1
ATOM 720 N N . LEU A 1 90 ? 4.375 7.061 5.666 1.00 86.00 90 LEU A N 1
ATOM 721 C CA . LEU A 1 90 ? 4.424 6.357 6.951 1.00 86.00 90 LEU A CA 1
ATOM 722 C C . LEU A 1 90 ? 4.916 7.249 8.091 1.00 86.00 90 LEU A C 1
ATOM 724 O O . LEU A 1 90 ? 4.389 7.161 9.201 1.00 86.00 90 LEU A O 1
ATOM 728 N N . GLU A 1 91 ? 5.880 8.132 7.831 1.00 85.00 91 GLU A N 1
ATOM 729 C CA . GLU A 1 91 ? 6.322 9.148 8.799 1.00 85.00 91 GLU A CA 1
ATOM 730 C C . GLU A 1 91 ? 5.170 10.071 9.215 1.00 85.00 91 GLU A C 1
ATOM 732 O O . GLU A 1 91 ? 5.039 10.439 10.383 1.00 85.00 91 GLU A O 1
ATOM 737 N N . ARG A 1 92 ? 4.264 10.361 8.275 1.00 87.19 92 ARG A N 1
ATOM 738 C CA . ARG A 1 92 ? 3.040 11.146 8.492 1.00 87.19 92 ARG A CA 1
ATOM 739 C C . ARG A 1 92 ? 1.879 10.318 9.050 1.00 87.19 92 ARG A C 1
ATOM 741 O O . ARG A 1 92 ? 0.783 10.851 9.204 1.00 87.19 92 ARG A O 1
ATOM 748 N N . ARG A 1 93 ? 2.098 9.032 9.358 1.00 84.94 93 ARG A N 1
ATOM 749 C CA . ARG A 1 93 ? 1.076 8.062 9.800 1.00 84.94 93 ARG A CA 1
ATOM 750 C C . ARG A 1 93 ? -0.087 7.904 8.814 1.00 84.94 93 ARG A C 1
ATOM 752 O O . ARG A 1 93 ? -1.208 7.607 9.226 1.00 84.94 93 ARG A O 1
ATOM 759 N N . ARG A 1 94 ? 0.181 8.102 7.524 1.00 87.81 94 ARG A N 1
ATOM 760 C CA . ARG A 1 94 ? -0.773 7.886 6.436 1.00 87.81 94 ARG A CA 1
ATOM 761 C C . ARG A 1 94 ? -0.418 6.597 5.714 1.00 87.81 94 ARG A C 1
ATOM 763 O O . ARG A 1 94 ? 0.752 6.310 5.470 1.00 87.81 94 ARG A O 1
ATOM 770 N N . PHE A 1 95 ? -1.438 5.828 5.374 1.00 89.62 95 PHE A N 1
ATOM 771 C CA . PHE A 1 95 ? -1.295 4.528 4.732 1.00 89.62 95 PHE A CA 1
ATOM 772 C C . PHE A 1 95 ? -1.901 4.617 3.344 1.00 89.62 95 PHE A C 1
ATOM 774 O O . PHE A 1 95 ? -3.015 5.110 3.205 1.00 89.62 95 PHE A O 1
ATOM 781 N N . PHE A 1 96 ? -1.182 4.153 2.329 1.00 90.62 96 PHE A N 1
ATOM 782 C CA . PHE A 1 96 ? -1.640 4.241 0.948 1.00 90.62 96 PHE A CA 1
ATOM 783 C C . PHE A 1 96 ? -1.668 2.871 0.311 1.00 90.62 96 PHE A C 1
ATOM 785 O O . PHE A 1 96 ? -0.673 2.166 0.319 1.00 90.62 96 PHE A O 1
ATOM 792 N N . VAL A 1 97 ? -2.799 2.503 -0.256 1.00 90.38 97 VAL A N 1
ATOM 793 C CA . VAL A 1 97 ? -3.032 1.196 -0.860 1.00 90.38 97 VAL A CA 1
ATOM 794 C C . VAL A 1 97 ? -3.497 1.394 -2.288 1.00 90.38 97 VAL A C 1
ATOM 796 O O . VAL A 1 97 ? -3.985 2.462 -2.655 1.00 90.38 97 VAL A O 1
ATOM 799 N N . LEU A 1 98 ? -3.324 0.370 -3.104 1.00 90.31 98 LEU A N 1
ATOM 800 C CA . LEU A 1 98 ? -3.838 0.366 -4.461 1.00 90.31 98 LEU A CA 1
ATOM 801 C C . LEU A 1 98 ? -5.240 -0.235 -4.479 1.00 90.31 98 LEU A C 1
ATOM 803 O O . LEU A 1 98 ? -5.500 -1.152 -3.713 1.00 90.31 98 LEU A O 1
ATOM 807 N N . LEU A 1 99 ? -6.146 0.247 -5.319 1.00 86.94 99 LEU A N 1
ATOM 808 C CA . LEU A 1 99 ? -7.460 -0.382 -5.478 1.00 86.94 99 LEU A CA 1
ATOM 809 C C . LEU A 1 99 ? -7.398 -1.463 -6.561 1.00 86.94 99 LEU A C 1
ATOM 811 O O . LEU A 1 99 ? -6.909 -1.204 -7.662 1.00 86.94 99 LEU A O 1
ATOM 815 N N . GLU A 1 100 ? -7.897 -2.661 -6.247 1.00 79.69 100 GLU A N 1
ATOM 816 C CA . GLU A 1 100 ? -8.072 -3.729 -7.236 1.00 79.69 100 GLU A CA 1
ATOM 817 C C . GLU A 1 100 ? -9.062 -3.267 -8.325 1.00 79.69 100 GLU A C 1
ATOM 819 O O . GLU A 1 100 ? -10.189 -2.889 -7.999 1.00 79.69 100 GLU A O 1
ATOM 824 N N . PRO A 1 101 ? -8.677 -3.252 -9.613 1.00 71.38 101 PRO A N 1
ATOM 825 C CA . PRO A 1 101 ? -9.583 -2.853 -10.680 1.00 71.38 101 PRO A CA 1
ATOM 826 C C . PRO A 1 101 ? -10.673 -3.910 -10.887 1.00 71.38 101 PRO A C 1
ATOM 828 O O . PRO A 1 101 ? -10.419 -5.109 -10.835 1.00 71.38 101 PRO A O 1
ATOM 831 N N . GLU A 1 102 ? -11.888 -3.459 -11.200 1.00 66.06 102 GLU A N 1
ATOM 832 C CA . GLU A 1 102 ? -13.080 -4.315 -11.344 1.00 66.06 102 GLU A CA 1
ATOM 833 C C . GLU A 1 102 ? -12.982 -5.358 -12.474 1.00 66.06 102 GLU A C 1
ATOM 835 O O . GLU A 1 102 ? -13.774 -6.299 -12.526 1.00 66.06 102 GLU A O 1
ATOM 840 N N . ARG A 1 103 ? -12.027 -5.204 -13.403 1.00 58.94 103 ARG A N 1
ATOM 841 C CA . ARG A 1 103 ? -11.826 -6.117 -14.534 1.00 58.94 103 ARG A CA 1
ATOM 842 C C . ARG A 1 103 ? -10.593 -6.987 -14.321 1.00 58.94 103 ARG A C 1
ATOM 844 O O . ARG A 1 103 ? -9.475 -6.488 -14.226 1.00 58.94 103 ARG A O 1
ATOM 851 N N . THR A 1 104 ? -10.804 -8.298 -14.349 1.00 54.34 104 THR A N 1
ATOM 852 C CA . THR A 1 104 ? -9.756 -9.311 -14.476 1.00 54.34 104 THR A CA 1
ATOM 853 C C . THR A 1 104 ? -9.102 -9.211 -15.859 1.00 54.34 104 THR A C 1
ATOM 855 O O . THR A 1 104 ? -9.754 -9.383 -16.886 1.00 54.34 104 THR A O 1
ATOM 858 N N . GLY A 1 105 ? -7.807 -8.901 -15.899 1.00 56.88 105 GLY A N 1
ATOM 859 C CA . GLY A 1 105 ? -7.019 -8.753 -17.124 1.00 56.88 105 GLY A CA 1
ATOM 860 C C . GLY A 1 105 ? -5.570 -8.372 -16.816 1.00 56.88 105 GLY A C 1
ATOM 861 O O . GLY A 1 105 ? -5.162 -8.378 -15.657 1.00 56.88 105 GLY A O 1
ATOM 862 N N . HIS A 1 106 ? -4.792 -8.024 -17.842 1.00 58.09 106 HIS A N 1
ATOM 863 C CA . HIS A 1 106 ? -3.439 -7.483 -17.682 1.00 58.09 106 HIS A CA 1
ATOM 864 C C . HIS A 1 106 ? -3.514 -6.072 -17.070 1.00 58.09 106 HIS A C 1
ATOM 866 O O . HIS A 1 106 ? -3.830 -5.100 -17.757 1.00 58.09 106 HIS A O 1
ATOM 872 N N . ILE A 1 107 ? -3.276 -5.961 -15.761 1.00 64.88 107 ILE A N 1
ATOM 873 C CA . ILE A 1 107 ? -3.355 -4.691 -15.028 1.00 64.88 107 ILE A CA 1
ATOM 874 C C . ILE A 1 107 ? -1.988 -4.012 -15.055 1.00 64.88 107 ILE A C 1
ATOM 876 O O . ILE A 1 107 ? -1.069 -4.454 -14.373 1.00 64.88 107 ILE A O 1
ATOM 880 N N . THR A 1 108 ? -1.868 -2.921 -15.808 1.00 65.94 108 THR A N 1
ATOM 881 C CA . THR A 1 108 ? -0.619 -2.144 -15.953 1.00 65.94 108 THR A CA 1
ATOM 882 C C . THR A 1 108 ? -0.623 -0.833 -15.159 1.00 65.94 108 THR A C 1
ATOM 884 O O . THR A 1 108 ? 0.415 -0.178 -15.024 1.00 65.94 108 THR A O 1
ATOM 887 N N . ARG A 1 109 ? -1.789 -0.443 -14.622 1.00 75.44 109 ARG A N 1
ATOM 888 C CA . ARG A 1 109 ? -1.997 0.758 -13.804 1.00 75.44 109 ARG A CA 1
ATOM 889 C C . ARG A 1 109 ? -2.930 0.459 -12.647 1.00 75.44 109 ARG A C 1
ATOM 891 O O . ARG A 1 109 ? -3.939 -0.221 -12.820 1.00 75.44 109 ARG A O 1
ATOM 898 N N . LEU A 1 110 ? -2.603 1.006 -11.486 1.00 83.06 110 LEU A N 1
ATOM 899 C CA . LEU A 1 110 ? -3.378 0.832 -10.267 1.00 83.06 110 LEU A CA 1
ATOM 900 C C . LEU A 1 110 ? -3.627 2.189 -9.615 1.00 83.06 110 LEU A C 1
ATOM 902 O O . LEU A 1 110 ? -2.701 2.983 -9.456 1.00 83.06 110 LEU A O 1
ATOM 906 N N . ARG A 1 111 ? -4.874 2.453 -9.218 1.00 87.19 111 ARG A N 1
ATOM 907 C CA . ARG A 1 111 ? -5.221 3.701 -8.529 1.00 87.19 111 ARG A CA 1
ATOM 908 C C . ARG A 1 111 ? -4.720 3.667 -7.100 1.00 87.19 111 ARG A C 1
ATOM 910 O O . ARG A 1 111 ? -4.892 2.665 -6.411 1.00 87.19 111 ARG A O 1
ATOM 917 N N . LEU A 1 112 ? -4.119 4.764 -6.665 1.00 90.12 112 LEU A N 1
ATOM 918 C CA . LEU A 1 112 ? -3.591 4.953 -5.326 1.00 90.12 112 LEU A CA 1
ATOM 919 C C . LEU A 1 112 ? -4.631 5.646 -4.452 1.00 90.12 112 LEU A C 1
ATOM 921 O O . LEU A 1 112 ? -5.111 6.726 -4.785 1.00 90.12 112 LEU A O 1
ATOM 925 N N . HIS A 1 113 ? -4.920 5.054 -3.301 1.00 92.00 113 HIS A N 1
ATOM 926 C CA . HIS A 1 113 ? -5.892 5.555 -2.340 1.00 92.00 113 HIS A CA 1
ATOM 927 C C . HIS A 1 113 ? -5.289 5.610 -0.942 1.00 92.00 113 HIS A C 1
ATOM 929 O O . HIS A 1 113 ? -4.443 4.794 -0.577 1.00 92.00 113 HIS A O 1
ATOM 935 N N . GLU A 1 114 ? -5.753 6.547 -0.120 1.00 91.69 114 GLU A N 1
ATOM 936 C CA . GLU A 1 114 ? -5.442 6.530 1.308 1.00 91.69 114 GLU A CA 1
ATOM 937 C C . GLU A 1 114 ? -6.329 5.505 2.027 1.00 91.69 114 GLU A C 1
ATOM 939 O O . GLU A 1 114 ? -7.556 5.574 1.954 1.00 91.69 114 GLU A O 1
ATOM 944 N N . LEU A 1 115 ? -5.716 4.580 2.762 1.00 90.75 115 LEU A N 1
ATOM 945 C CA . LEU A 1 115 ? -6.414 3.621 3.610 1.00 90.75 115 LEU A CA 1
ATOM 946 C C . LEU A 1 115 ? -7.001 4.341 4.829 1.00 90.75 115 LEU A C 1
ATOM 948 O O . LEU A 1 115 ? -6.279 4.975 5.605 1.00 90.75 115 LEU A O 1
ATOM 952 N N . LYS A 1 116 ? -8.311 4.202 5.026 1.00 91.75 116 LYS A N 1
ATOM 953 C CA . LYS A 1 116 ? -9.028 4.750 6.176 1.00 91.75 116 LYS A CA 1
ATOM 954 C C . LYS A 1 116 ? -9.179 3.675 7.244 1.00 91.75 116 LYS A C 1
ATOM 956 O O . LYS A 1 116 ? -9.650 2.564 6.991 1.00 91.75 116 LYS A O 1
ATOM 961 N N . LEU A 1 117 ? -8.739 4.011 8.450 1.00 89.25 117 LEU A N 1
ATOM 962 C CA . LEU A 1 117 ? -8.896 3.173 9.633 1.00 89.25 117 LEU A CA 1
ATOM 963 C C . LEU A 1 117 ? -10.086 3.666 10.433 1.00 89.25 117 LEU A C 1
ATOM 965 O O . LEU A 1 117 ? -10.292 4.875 10.526 1.00 89.25 117 LEU A O 1
ATOM 969 N N . LYS A 1 118 ? -10.779 2.739 11.093 1.00 88.44 118 LYS A N 1
ATOM 970 C CA . LYS A 1 118 ? -11.915 3.082 11.942 1.00 88.44 118 LYS A CA 1
ATOM 971 C C . LYS A 1 118 ? -11.515 4.133 12.985 1.00 88.44 118 LYS A C 1
ATOM 973 O O . LYS A 1 118 ? -10.427 4.041 13.577 1.00 88.44 118 LYS A O 1
ATOM 978 N N . PRO A 1 119 ? -12.393 5.102 13.291 1.00 83.25 119 PRO A N 1
ATOM 979 C CA . PRO A 1 119 ? -12.085 6.169 14.240 1.00 83.25 119 PRO A CA 1
ATOM 980 C C . PRO A 1 119 ? -11.741 5.622 15.632 1.00 83.25 119 PRO A C 1
ATOM 982 O O . PRO A 1 119 ? -10.845 6.143 16.295 1.00 83.25 119 PRO A O 1
ATOM 985 N N . ASN A 1 120 ? -12.365 4.509 16.028 1.00 85.75 120 ASN A N 1
ATOM 986 C CA . ASN A 1 120 ? -12.138 3.805 17.292 1.00 85.75 120 ASN A CA 1
ATOM 987 C C . ASN A 1 120 ? -11.023 2.740 17.243 1.00 85.75 120 ASN A C 1
ATOM 989 O O . ASN A 1 120 ? -10.859 1.991 18.208 1.00 85.75 120 ASN A O 1
ATOM 993 N N . ALA A 1 121 ? -10.257 2.647 16.151 1.00 84.25 121 ALA A N 1
ATOM 994 C CA . ALA A 1 121 ? -9.158 1.694 16.056 1.00 84.25 121 ALA A CA 1
ATOM 995 C C . ALA A 1 121 ? -8.137 1.944 17.173 1.00 84.25 121 ALA A C 1
ATOM 997 O O . ALA A 1 121 ? -7.593 3.049 17.292 1.00 84.25 121 ALA A O 1
ATOM 998 N N . SER A 1 122 ? -7.871 0.910 17.976 1.00 83.81 122 SER A N 1
ATOM 999 C CA . SER A 1 122 ? -6.992 1.026 19.142 1.00 83.81 122 SER A CA 1
ATOM 1000 C C . SER A 1 122 ? -5.604 1.539 18.748 1.00 83.81 122 SER A C 1
ATOM 1002 O O . SE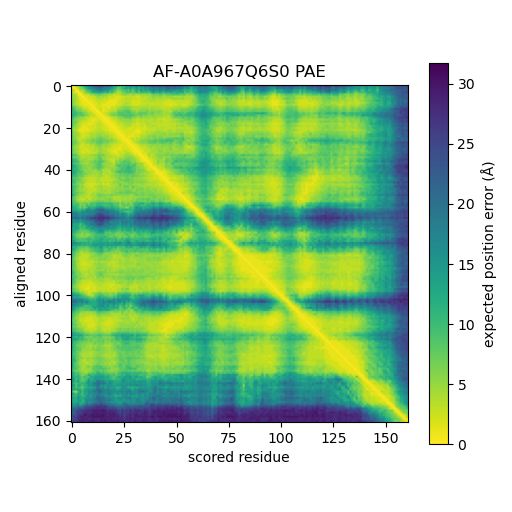R A 1 122 ? -5.073 1.200 17.686 1.00 83.81 122 SER A O 1
ATOM 1004 N N . GLN A 1 123 ? -4.965 2.314 19.629 1.00 82.94 123 GLN A N 1
ATOM 1005 C CA . GLN A 1 123 ? -3.602 2.801 19.391 1.00 82.94 123 GLN A CA 1
ATOM 1006 C C . GLN A 1 123 ? -2.628 1.642 19.128 1.00 82.94 123 GLN A C 1
ATOM 1008 O O . GLN A 1 123 ? -1.784 1.736 18.242 1.00 82.94 123 GLN A O 1
ATOM 1013 N N . ARG A 1 124 ? -2.809 0.510 19.822 1.00 83.12 124 ARG A N 1
ATOM 1014 C CA . ARG A 1 124 ? -2.037 -0.721 19.604 1.00 83.12 124 ARG A CA 1
ATOM 1015 C C . ARG A 1 124 ? -2.198 -1.264 18.182 1.00 83.12 124 ARG A C 1
ATOM 1017 O O . ARG A 1 124 ? -1.201 -1.633 17.569 1.00 83.12 124 ARG A O 1
ATOM 1024 N N . ALA A 1 125 ? -3.417 -1.285 17.647 1.00 81.31 125 ALA A N 1
ATOM 1025 C CA . ALA A 1 125 ? -3.671 -1.726 16.278 1.00 81.31 125 ALA A CA 1
ATOM 1026 C C . ALA A 1 125 ? -3.056 -0.782 15.237 1.00 81.31 125 ALA A C 1
ATOM 1028 O O . ALA A 1 125 ? -2.448 -1.251 14.278 1.00 81.31 125 ALA A O 1
ATOM 1029 N N . ARG A 1 126 ? -3.144 0.537 15.451 1.00 83.06 126 ARG A N 1
ATOM 1030 C CA . ARG A 1 126 ? -2.503 1.537 14.577 1.00 83.06 126 ARG A CA 1
ATOM 1031 C C . ARG A 1 126 ? -0.981 1.383 14.568 1.00 83.06 126 ARG A C 1
ATOM 1033 O O . ARG A 1 126 ? -0.372 1.411 13.503 1.00 83.06 126 ARG A O 1
ATOM 1040 N N . THR A 1 127 ? -0.374 1.166 15.735 1.00 85.56 127 THR A N 1
ATOM 1041 C CA . THR A 1 127 ? 1.068 0.904 15.857 1.00 85.56 127 THR A CA 1
ATOM 1042 C C . THR A 1 127 ? 1.460 -0.404 15.177 1.00 85.56 127 THR A C 1
ATOM 1044 O O . THR A 1 127 ? 2.459 -0.439 14.466 1.00 85.56 127 THR A O 1
ATOM 1047 N N . LEU A 1 128 ? 0.671 -1.468 15.349 1.00 84.31 128 LEU A N 1
ATOM 1048 C CA . LEU A 1 128 ? 0.938 -2.756 14.711 1.00 84.31 128 LEU A CA 1
ATOM 1049 C C . LEU A 1 128 ? 0.827 -2.667 13.185 1.00 84.31 128 LEU A C 1
ATOM 1051 O O . LEU A 1 128 ? 1.681 -3.207 12.489 1.00 84.31 128 LEU A O 1
ATOM 1055 N N . LEU A 1 129 ? -0.178 -1.953 12.669 1.00 83.81 129 LEU A N 1
ATOM 1056 C CA . LEU A 1 129 ? -0.302 -1.684 11.240 1.00 83.81 129 LEU A CA 1
ATOM 1057 C C . LEU A 1 129 ? 0.907 -0.903 10.730 1.00 83.81 129 LEU A C 1
ATOM 1059 O O . LEU A 1 129 ? 1.515 -1.324 9.757 1.00 83.81 129 LEU A O 1
ATOM 1063 N N . ALA A 1 130 ? 1.298 0.178 11.410 1.00 85.00 130 ALA A N 1
ATOM 1064 C CA . ALA A 1 130 ? 2.483 0.952 11.048 1.00 85.00 130 ALA A CA 1
ATOM 1065 C C . ALA A 1 130 ? 3.755 0.101 11.022 1.00 85.00 130 ALA A C 1
ATOM 1067 O O . ALA A 1 130 ? 4.531 0.199 10.075 1.00 85.00 130 ALA A O 1
ATOM 1068 N N . ALA A 1 131 ? 3.942 -0.757 12.026 1.00 83.12 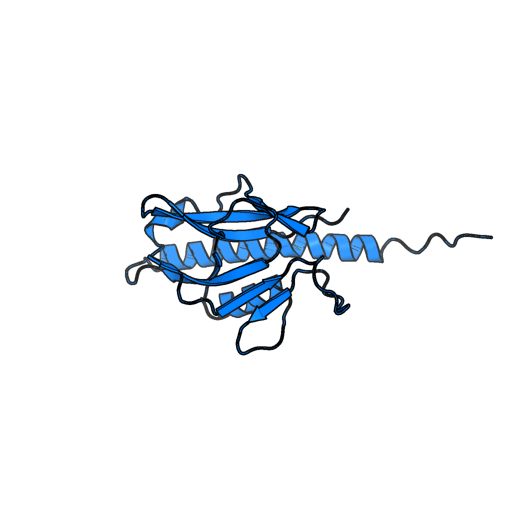131 ALA A N 1
ATOM 1069 C CA . ALA A 1 131 ? 5.081 -1.659 12.106 1.00 83.12 131 ALA A CA 1
ATOM 1070 C C . ALA A 1 131 ? 5.077 -2.676 10.959 1.00 83.12 131 ALA A C 1
ATOM 1072 O O . ALA A 1 131 ? 6.074 -2.789 10.259 1.00 83.12 131 ALA A O 1
ATOM 1073 N N . LYS A 1 132 ? 3.948 -3.352 10.713 1.00 80.31 132 LYS A N 1
ATOM 1074 C CA . LYS A 1 132 ? 3.820 -4.347 9.636 1.00 80.31 132 LYS A CA 1
ATOM 1075 C C . LYS A 1 132 ? 3.959 -3.731 8.251 1.00 80.31 132 LYS A C 1
ATOM 1077 O O . LYS A 1 132 ? 4.554 -4.328 7.363 1.00 80.31 132 LYS A O 1
ATOM 1082 N N . TYR A 1 133 ? 3.426 -2.529 8.075 1.00 83.06 133 TYR A N 1
ATOM 1083 C CA . TYR A 1 133 ? 3.519 -1.798 6.824 1.00 83.06 133 TYR A CA 1
ATOM 1084 C C . TYR A 1 133 ? 4.957 -1.333 6.566 1.00 83.06 133 TYR A C 1
ATOM 1086 O O . TYR A 1 133 ? 5.454 -1.465 5.453 1.00 83.06 133 TYR A O 1
ATOM 1094 N N . ARG A 1 134 ? 5.649 -0.839 7.600 1.00 82.44 134 ARG A N 1
ATOM 1095 C CA . ARG A 1 134 ? 7.069 -0.477 7.521 1.00 82.44 134 ARG A CA 1
ATOM 1096 C C . ARG A 1 134 ? 7.947 -1.691 7.240 1.00 82.44 134 ARG A C 1
ATOM 1098 O O . ARG A 1 134 ? 8.740 -1.632 6.317 1.00 82.44 134 ARG A O 1
ATOM 1105 N N . GLU A 1 135 ? 7.762 -2.777 7.987 1.00 77.38 135 GLU A N 1
ATOM 1106 C CA . GLU A 1 135 ? 8.462 -4.052 7.791 1.00 77.38 135 GLU A CA 1
ATOM 1107 C C . GLU A 1 135 ? 8.313 -4.537 6.347 1.00 77.38 135 GLU A C 1
ATOM 1109 O O . GLU A 1 135 ? 9.303 -4.867 5.707 1.00 77.38 135 GLU A O 1
ATOM 1114 N N . ALA A 1 136 ? 7.095 -4.489 5.800 1.00 74.12 136 ALA A N 1
ATOM 1115 C CA . ALA A 1 136 ? 6.853 -4.820 4.405 1.00 74.12 136 ALA A CA 1
ATOM 1116 C C . ALA A 1 136 ? 7.656 -3.911 3.455 1.00 74.12 136 ALA A C 1
ATOM 1118 O O . ALA A 1 136 ? 8.418 -4.415 2.639 1.00 74.12 136 ALA A O 1
ATOM 1119 N N . VAL A 1 137 ? 7.564 -2.584 3.601 1.00 76.44 137 VAL A N 1
ATOM 1120 C CA . VAL A 1 137 ? 8.297 -1.628 2.745 1.00 76.44 137 VAL A CA 1
ATOM 1121 C C . VAL A 1 137 ? 9.816 -1.795 2.845 1.00 76.44 137 VAL A C 1
ATOM 1123 O O . VAL A 1 137 ? 10.511 -1.721 1.829 1.00 76.44 137 VAL A O 1
ATOM 1126 N N . ASP A 1 138 ? 10.343 -2.004 4.048 1.00 72.88 138 ASP A N 1
ATOM 1127 C CA . ASP A 1 138 ? 11.779 -2.124 4.280 1.00 72.88 138 ASP A CA 1
ATOM 1128 C C . ASP A 1 138 ? 12.325 -3.447 3.745 1.00 72.88 138 ASP A C 1
ATOM 1130 O O . ASP A 1 138 ? 13.292 -3.405 2.987 1.00 72.88 138 ASP A O 1
ATOM 1134 N N . LEU A 1 139 ? 11.646 -4.575 3.989 1.00 66.25 139 LEU A N 1
ATOM 1135 C CA . LEU A 1 139 ? 11.999 -5.864 3.382 1.00 66.25 139 LEU A CA 1
ATOM 1136 C C . LEU A 1 139 ? 12.005 -5.775 1.855 1.00 66.25 139 LEU A C 1
ATOM 1138 O O . LEU A 1 139 ? 12.925 -6.271 1.210 1.00 66.25 139 LEU A O 1
ATOM 1142 N N . TRP A 1 140 ? 11.018 -5.098 1.263 1.00 70.06 140 TRP A N 1
ATOM 1143 C CA . TRP A 1 140 ? 10.958 -4.918 -0.188 1.00 70.06 140 TRP A CA 1
ATOM 1144 C C . TRP A 1 140 ? 12.086 -4.035 -0.731 1.00 70.06 140 TRP A C 1
ATOM 1146 O O . TRP A 1 140 ? 12.439 -4.170 -1.896 1.00 70.06 140 TRP A O 1
ATOM 1156 N N . THR A 1 141 ? 12.678 -3.165 0.094 1.00 63.97 141 THR A N 1
ATOM 1157 C CA . THR A 1 141 ? 13.781 -2.285 -0.322 1.00 63.97 141 THR A CA 1
ATOM 1158 C C . THR A 1 141 ? 15.166 -2.877 -0.047 1.00 63.97 141 THR A C 1
ATOM 1160 O O . THR A 1 141 ? 16.109 -2.594 -0.781 1.00 63.97 141 THR A O 1
ATOM 1163 N N . GLU A 1 142 ? 15.329 -3.662 1.017 1.00 59.00 142 GLU A N 1
ATOM 1164 C CA . GLU A 1 142 ? 16.610 -4.284 1.379 1.00 59.00 142 GLU A CA 1
ATOM 1165 C C . GLU A 1 142 ? 17.067 -5.264 0.290 1.00 59.00 142 GLU A C 1
ATOM 1167 O O . GLU A 1 142 ? 18.193 -5.165 -0.194 1.00 59.00 142 GLU A O 1
ATOM 1172 N N . HIS A 1 143 ? 16.130 -6.049 -0.247 1.00 59.22 143 HIS A N 1
ATOM 1173 C CA . HIS A 1 143 ? 16.360 -6.937 -1.392 1.00 59.22 143 HIS A CA 1
ATOM 1174 C C . HIS A 1 143 ? 16.728 -6.180 -2.687 1.00 59.22 143 HIS A C 1
ATOM 1176 O O . HIS A 1 143 ? 17.405 -6.718 -3.564 1.00 59.22 143 HIS A O 1
ATOM 1182 N N . GLU A 1 144 ? 16.306 -4.918 -2.839 1.00 56.50 144 GLU A N 1
ATOM 1183 C CA . GLU A 1 144 ? 16.748 -4.076 -3.961 1.00 56.50 144 GLU A CA 1
ATOM 1184 C C . GLU A 1 144 ? 18.174 -3.554 -3.760 1.00 56.50 144 GLU A C 1
ATOM 1186 O O . GLU A 1 144 ? 18.948 -3.487 -4.716 1.00 56.50 144 GLU A O 1
ATOM 1191 N N . ARG A 1 145 ? 18.541 -3.201 -2.521 1.00 58.28 145 ARG A N 1
ATOM 1192 C CA . ARG A 1 145 ? 19.877 -2.683 -2.190 1.00 58.28 145 ARG A CA 1
ATOM 1193 C C . ARG A 1 145 ? 20.961 -3.742 -2.320 1.00 58.28 145 ARG A C 1
ATOM 1195 O O . ARG A 1 145 ? 21.993 -3.446 -2.917 1.00 58.28 145 ARG A O 1
ATOM 1202 N N . GLU A 1 146 ? 20.725 -4.946 -1.803 1.00 59.25 146 GLU A N 1
ATOM 1203 C CA . GLU A 1 146 ? 21.683 -6.057 -1.884 1.00 59.25 146 GLU A CA 1
ATOM 1204 C C . GLU A 1 146 ? 22.041 -6.370 -3.338 1.00 59.25 146 GLU A C 1
ATOM 1206 O O . GLU A 1 146 ? 23.212 -6.497 -3.680 1.00 59.25 146 GLU A O 1
ATOM 1211 N N . ARG A 1 147 ? 21.062 -6.343 -4.244 1.00 59.62 147 ARG A N 1
ATOM 1212 C CA . ARG A 1 147 ? 21.336 -6.597 -5.660 1.00 59.62 147 ARG A CA 1
ATOM 1213 C C . ARG A 1 147 ? 21.938 -5.435 -6.427 1.00 59.62 147 ARG A C 1
ATOM 1215 O O . ARG A 1 147 ? 22.741 -5.680 -7.319 1.00 59.62 147 ARG A O 1
ATOM 1222 N N . ASN A 1 148 ? 21.579 -4.190 -6.117 1.00 55.91 148 ASN A N 1
ATOM 1223 C CA . ASN A 1 148 ? 22.291 -3.050 -6.703 1.00 55.91 148 ASN A CA 1
ATOM 1224 C C . ASN A 1 148 ? 23.777 -3.099 -6.317 1.00 55.91 148 ASN A C 1
ATOM 1226 O O . ASN A 1 148 ? 24.632 -2.783 -7.141 1.00 55.91 148 ASN A O 1
ATOM 1230 N N . ALA A 1 149 ? 24.086 -3.553 -5.097 1.00 59.88 149 ALA A N 1
ATOM 1231 C CA . ALA A 1 149 ? 25.456 -3.805 -4.669 1.00 59.88 149 ALA A CA 1
ATOM 1232 C C . ALA A 1 149 ? 26.098 -4.997 -5.412 1.00 59.88 149 ALA A C 1
ATOM 1234 O O . ALA A 1 149 ? 27.232 -4.871 -5.863 1.00 59.88 149 ALA A O 1
ATOM 1235 N N . GLU A 1 150 ? 25.387 -6.113 -5.619 1.00 57.81 150 GLU A N 1
ATOM 1236 C CA . GLU A 1 150 ? 25.885 -7.264 -6.402 1.00 57.81 150 GLU A CA 1
ATOM 1237 C C . GLU A 1 150 ? 26.112 -6.941 -7.889 1.00 57.81 150 GLU A C 1
ATOM 1239 O O . GLU A 1 150 ? 27.084 -7.410 -8.479 1.00 57.81 150 GLU A O 1
ATOM 1244 N N . GLN A 1 151 ? 25.245 -6.133 -8.505 1.00 56.06 151 GLN A N 1
ATOM 1245 C CA . GLN A 1 151 ? 25.379 -5.696 -9.899 1.00 56.06 151 GLN A CA 1
ATOM 1246 C C . GLN A 1 151 ? 26.514 -4.685 -10.069 1.00 56.06 151 GLN A C 1
ATOM 1248 O O . GLN A 1 151 ? 27.272 -4.785 -11.028 1.00 56.06 151 GLN A O 1
ATOM 1253 N N . ALA A 1 152 ? 26.688 -3.763 -9.119 1.00 58.38 152 ALA A N 1
ATOM 1254 C CA . ALA A 1 152 ? 27.836 -2.856 -9.101 1.00 58.38 152 ALA A CA 1
ATOM 1255 C C . ALA A 1 152 ? 29.169 -3.587 -8.838 1.00 58.38 152 ALA A C 1
ATOM 1257 O O . ALA A 1 152 ? 30.228 -3.090 -9.214 1.00 58.38 152 ALA A O 1
ATOM 1258 N N . ALA A 1 153 ? 29.126 -4.768 -8.212 1.00 63.81 153 ALA A N 1
ATOM 1259 C CA . ALA A 1 153 ? 30.294 -5.598 -7.924 1.00 63.81 153 ALA A CA 1
ATOM 1260 C C . ALA A 1 153 ? 30.680 -6.573 -9.057 1.00 63.81 153 ALA A C 1
ATOM 1262 O O . ALA A 1 153 ? 31.682 -7.277 -8.922 1.00 63.81 153 ALA A O 1
ATOM 1263 N N . GLN A 1 154 ? 29.936 -6.625 -10.171 1.00 50.34 154 GLN A N 1
ATOM 1264 C CA . GLN A 1 154 ? 30.331 -7.362 -11.378 1.00 50.34 154 GLN A CA 1
ATOM 1265 C C . GLN A 1 154 ? 30.963 -6.393 -12.391 1.00 50.34 154 GLN A C 1
ATOM 1267 O O . GLN A 1 154 ? 30.236 -5.795 -13.184 1.00 50.34 154 GLN A O 1
ATOM 1272 N N . PRO A 1 155 ? 32.299 -6.203 -12.398 1.00 52.69 155 PRO A N 1
ATOM 1273 C CA . PRO A 1 155 ? 32.939 -5.407 -13.433 1.00 52.69 155 PRO A CA 1
ATOM 1274 C C . PRO A 1 155 ? 32.768 -6.106 -14.783 1.00 52.69 155 PRO A C 1
ATOM 1276 O O . PRO A 1 155 ? 32.896 -7.330 -14.887 1.00 52.69 155 PRO A O 1
ATOM 1279 N N . GLU A 1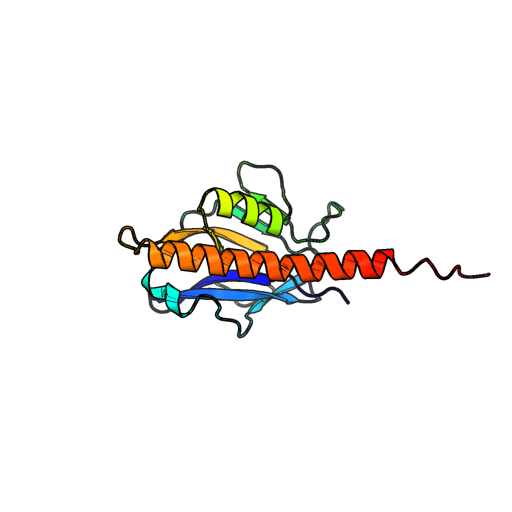 156 ? 32.467 -5.303 -15.801 1.00 52.84 156 GLU A N 1
ATOM 1280 C CA . GLU A 1 156 ? 32.352 -5.694 -17.200 1.00 52.84 156 GLU A CA 1
ATOM 1281 C C . GLU A 1 156 ? 33.461 -6.688 -17.570 1.00 52.84 156 GLU A C 1
ATOM 1283 O O . GLU A 1 156 ? 34.651 -6.363 -17.560 1.00 52.84 156 GLU A O 1
ATOM 1288 N N . ARG A 1 157 ? 33.083 -7.925 -17.916 1.00 47.19 157 ARG A N 1
ATOM 1289 C CA . ARG A 1 157 ? 33.980 -8.788 -18.682 1.00 47.19 157 ARG A CA 1
ATOM 1290 C C . ARG A 1 157 ? 34.146 -8.122 -20.040 1.00 47.19 157 ARG A C 1
ATOM 1292 O O . ARG A 1 157 ? 33.299 -8.287 -20.913 1.00 47.19 157 ARG A O 1
ATOM 1299 N N . ALA A 1 158 ? 35.215 -7.339 -20.162 1.00 45.38 158 ALA A N 1
ATOM 1300 C CA . ALA A 1 158 ? 35.675 -6.751 -21.403 1.00 45.38 158 ALA A CA 1
ATOM 1301 C C . ALA A 1 158 ? 35.658 -7.829 -22.492 1.00 45.38 158 ALA A C 1
ATOM 1303 O O . ALA A 1 158 ? 36.393 -8.816 -22.431 1.00 45.38 158 ALA A O 1
ATOM 1304 N N . VAL A 1 159 ? 34.760 -7.650 -23.456 1.00 51.16 159 VAL A N 1
ATOM 1305 C CA . VAL A 1 159 ? 34.722 -8.431 -24.684 1.00 51.16 159 VAL A CA 1
ATOM 1306 C C . VAL A 1 159 ? 35.984 -8.052 -25.453 1.00 51.16 159 VAL A C 1
ATOM 1308 O O . VAL A 1 159 ? 36.080 -6.957 -26.003 1.00 51.16 159 VAL A O 1
ATOM 1311 N N . SER A 1 160 ? 36.995 -8.917 -25.412 1.00 44.91 160 SER A N 1
ATOM 1312 C CA . SER A 1 160 ? 38.135 -8.825 -26.321 1.00 44.91 160 SER A CA 1
ATOM 1313 C C . SER A 1 160 ? 37.661 -9.254 -27.710 1.00 44.91 160 SER A C 1
ATOM 1315 O O . SER A 1 160 ? 37.172 -10.373 -27.867 1.00 44.91 160 SER A O 1
ATOM 1317 N N . PHE A 1 161 ? 37.740 -8.319 -28.660 1.00 54.72 161 PHE A N 1
ATOM 1318 C CA . PHE A 1 161 ? 37.522 -8.534 -30.092 1.00 54.72 161 PHE A CA 1
ATOM 1319 C C . PHE A 1 161 ? 38.594 -9.441 -30.701 1.00 54.72 161 PHE A C 1
ATOM 1321 O O . PHE A 1 161 ? 39.751 -9.381 -30.221 1.00 54.72 161 PHE A O 1
#

Radius of gyration: 17.23 Å; Cα contacts (8 Å, |Δi|>4): 242; chains: 1; bounding box: 57×33×50 Å

pLDDT: mean 74.75, std 13.21, range [43.47, 92.0]

Secondary structure (DSSP, 8-state):
-PPPPEEEEEEEETTEEEEEEEEE-TTS-EEE-S--TTGGGGGGEEEEEEEEEEEE-TTS-TT----SSPEEEETTS--EEHHHHHHHHHHTT--EEEEPPSS-S---EEEEEEEEEPTT--HHHHHHHHHHHHHHHHHHHHHHHHHHHHHHTS-------

Sequence (161 aa):
MAEPVRVPVYSERNGMPSLHIFRETEDGTFARTAEQPFRGLKDQIEGIGEPVGELISRQSDRESREWGTPTVVPECHAAKSYYRFLREQLERRRFFVLLEPERTGHITRLRLHELKLKPNASQRARTLLAAKYREAVDLWTEHERERNAEQAAQPERAVSF

Foldseek 3Di:
DDFWDWFWEWDADPNFIAIFIWTQDPVQFTHTDPDRLCPVLSVFFPFWDDFQWKWFGPPPPPPPPPDPAIWTDGPPDDIDHPLVVQVVVLVVLWHKHWYDDPDPDRHRMTTITITDTDPPRDPVSSVSCSVSSVVVSVVSVVVVVVVVVVVVVDPDPPDDD